Protein AF-A0A4S4MD31-F1 (afdb_monomer)

Structure (mmCIF, N/CA/C/O backbone):
data_AF-A0A4S4MD31-F1
#
_entry.id   AF-A0A4S4MD31-F1
#
loop_
_atom_site.group_PDB
_atom_site.id
_atom_site.type_symbol
_atom_site.label_atom_id
_atom_site.label_alt_id
_atom_site.label_comp_id
_atom_site.label_asym_id
_atom_site.label_entity_id
_atom_site.label_seq_id
_atom_site.pdbx_PDB_ins_code
_atom_site.Cartn_x
_atom_site.Cartn_y
_atom_site.Cartn_z
_atom_site.occupancy
_atom_site.B_iso_or_equiv
_atom_site.auth_seq_id
_atom_site.auth_comp_id
_atom_site.auth_asym_id
_atom_site.auth_atom_id
_atom_site.pdbx_PDB_model_num
ATOM 1 N N . MET A 1 1 ? 1.421 18.260 5.431 1.00 41.09 1 MET A N 1
ATOM 2 C CA . MET A 1 1 ? 2.787 17.702 5.503 1.00 41.09 1 MET A CA 1
ATOM 3 C C . MET A 1 1 ? 2.916 16.738 4.343 1.00 41.09 1 MET A C 1
ATOM 5 O O . MET A 1 1 ? 2.163 15.774 4.316 1.00 41.09 1 MET A O 1
ATOM 9 N N . SER A 1 2 ? 3.747 17.038 3.349 1.00 47.47 2 SER A N 1
ATOM 10 C CA . SER A 1 2 ? 4.012 16.090 2.265 1.00 47.47 2 SER A CA 1
ATOM 11 C C . SER A 1 2 ? 4.672 14.859 2.874 1.00 47.47 2 SER A C 1
ATOM 13 O O . SER A 1 2 ? 5.611 14.986 3.657 1.00 47.47 2 SER A O 1
ATOM 15 N N . ASP A 1 3 ? 4.138 13.680 2.586 1.00 59.50 3 ASP A N 1
ATOM 16 C CA . ASP A 1 3 ? 4.640 12.422 3.124 1.00 59.50 3 ASP A CA 1
ATOM 17 C C . ASP A 1 3 ? 5.928 12.032 2.380 1.00 59.50 3 ASP A C 1
ATOM 19 O O . ASP A 1 3 ? 5.933 11.161 1.513 1.00 59.50 3 ASP A O 1
ATOM 23 N N . SER A 1 4 ? 7.028 12.734 2.678 1.00 69.12 4 SER A N 1
ATOM 24 C CA . SER A 1 4 ? 8.324 12.616 1.985 1.00 69.12 4 SER A CA 1
ATOM 25 C C . SER A 1 4 ? 8.924 11.210 2.039 1.00 69.12 4 SER A C 1
ATOM 27 O O . SER A 1 4 ? 9.866 10.909 1.316 1.00 69.12 4 SER A O 1
ATOM 29 N N . THR A 1 5 ? 8.386 10.341 2.896 1.00 77.31 5 THR A N 1
ATOM 30 C CA . THR A 1 5 ? 8.823 8.951 3.024 1.00 77.31 5 THR A CA 1
ATOM 31 C C . THR A 1 5 ? 8.487 8.114 1.793 1.00 77.31 5 THR A C 1
ATOM 33 O O . THR A 1 5 ? 9.295 7.272 1.415 1.00 77.31 5 THR A O 1
ATOM 36 N N . LEU A 1 6 ? 7.357 8.375 1.124 1.00 83.75 6 LEU A N 1
ATOM 37 C CA . LEU A 1 6 ? 7.008 7.684 -0.119 1.00 83.75 6 LEU A CA 1
ATOM 38 C C . LEU A 1 6 ? 7.891 8.143 -1.286 1.00 83.75 6 LEU A C 1
ATOM 40 O O . LEU A 1 6 ? 8.257 7.331 -2.124 1.00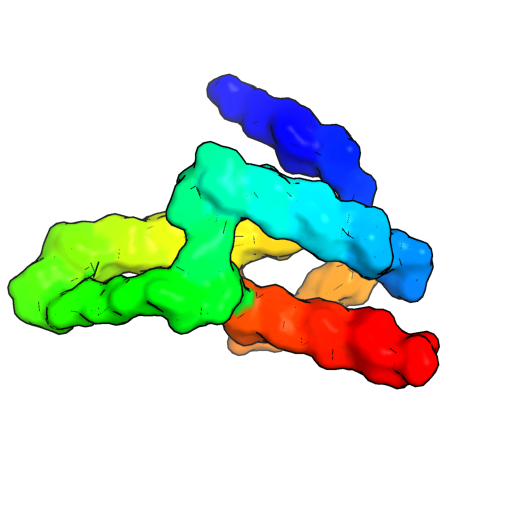 83.75 6 LEU A O 1
ATOM 44 N N . SER A 1 7 ? 8.288 9.419 -1.303 1.00 82.00 7 SER A N 1
ATOM 45 C CA . SER A 1 7 ? 9.173 9.985 -2.331 1.00 82.00 7 SER A CA 1
ATOM 46 C C . SER A 1 7 ? 10.573 9.364 -2.348 1.00 82.00 7 SER A C 1
ATOM 48 O O . SER A 1 7 ? 11.272 9.481 -3.349 1.00 82.00 7 SER A O 1
ATOM 50 N N . ASN A 1 8 ? 10.982 8.718 -1.252 1.00 88.06 8 ASN A N 1
ATOM 51 C CA . ASN A 1 8 ? 12.261 8.015 -1.153 1.00 88.06 8 ASN A CA 1
ATOM 52 C C . ASN A 1 8 ? 12.190 6.567 -1.663 1.00 88.06 8 ASN A C 1
ATOM 54 O O . ASN A 1 8 ? 13.233 5.948 -1.851 1.00 88.06 8 ASN A O 1
ATOM 58 N N . ILE A 1 9 ? 10.986 6.021 -1.865 1.00 92.44 9 ILE A N 1
ATOM 59 C CA . ILE A 1 9 ? 10.798 4.668 -2.390 1.00 92.44 9 ILE A CA 1
ATOM 60 C C . ILE A 1 9 ? 10.815 4.749 -3.908 1.00 92.44 9 ILE A C 1
ATOM 62 O O . ILE A 1 9 ? 10.023 5.470 -4.519 1.00 92.44 9 ILE A O 1
ATOM 66 N N . THR A 1 10 ? 11.704 3.978 -4.531 1.00 94.62 10 THR A N 1
ATOM 67 C CA . THR A 1 10 ? 11.734 3.899 -5.993 1.00 94.62 10 THR A CA 1
ATOM 68 C C . THR A 1 10 ? 10.472 3.179 -6.474 1.00 94.62 10 THR A C 1
ATOM 70 O O . THR A 1 10 ? 10.224 2.063 -6.013 1.00 94.62 10 THR A O 1
ATOM 73 N N . PRO A 1 11 ? 9.679 3.752 -7.401 1.00 95.62 11 PRO A N 1
ATOM 74 C CA . PRO A 1 11 ? 8.461 3.105 -7.873 1.00 95.62 11 PRO A CA 1
ATOM 75 C C . PRO A 1 11 ? 8.711 1.690 -8.407 1.00 95.62 11 PRO A C 1
ATOM 77 O O . PRO A 1 11 ? 9.727 1.437 -9.061 1.00 95.62 11 PRO A O 1
ATOM 80 N N . LEU A 1 12 ? 7.779 0.766 -8.154 1.00 95.56 12 LEU A N 1
ATOM 81 C CA . LEU A 1 12 ? 7.903 -0.615 -8.619 1.00 95.56 12 LEU A CA 1
ATOM 82 C C . LEU A 1 12 ? 7.964 -0.672 -10.148 1.00 95.56 12 LEU A C 1
ATOM 84 O O . LEU A 1 12 ? 7.152 -0.057 -10.845 1.00 95.56 12 LEU A O 1
ATOM 88 N N . SER A 1 13 ? 8.901 -1.465 -10.646 1.00 93.31 13 SER A N 1
ATOM 89 C CA . SER A 1 13 ? 9.154 -1.817 -12.041 1.00 93.31 13 SER A CA 1
ATOM 90 C C . SER A 1 13 ? 9.441 -3.320 -12.131 1.00 93.31 13 SER A C 1
ATOM 92 O O . SER A 1 13 ? 9.525 -4.001 -11.111 1.00 93.31 13 SER A O 1
ATOM 94 N N . ASP A 1 14 ? 9.666 -3.838 -13.337 1.00 89.81 14 ASP A N 1
ATOM 95 C CA . ASP A 1 14 ? 9.970 -5.259 -13.552 1.00 89.81 14 ASP A CA 1
ATOM 96 C C . ASP A 1 14 ? 11.331 -5.725 -13.004 1.00 89.81 14 ASP A C 1
ATOM 98 O O . ASP A 1 14 ? 11.631 -6.915 -13.054 1.00 89.81 14 ASP A O 1
ATOM 102 N N . HIS A 1 15 ? 12.170 -4.813 -12.497 1.00 90.75 15 HIS A N 1
ATOM 103 C CA . HIS A 1 15 ? 13.563 -5.116 -12.144 1.00 90.75 15 HIS A CA 1
ATOM 104 C C . HIS A 1 15 ? 13.936 -4.821 -10.690 1.00 90.75 15 HIS A C 1
ATOM 106 O O . HIS A 1 15 ? 15.049 -5.132 -10.277 1.00 90.75 15 HIS A O 1
ATOM 112 N N . ASN A 1 16 ? 13.047 -4.207 -9.906 1.00 94.44 16 ASN A N 1
ATOM 113 C CA . ASN A 1 16 ? 13.381 -3.722 -8.562 1.00 94.44 16 ASN A CA 1
ATOM 114 C C . ASN A 1 16 ? 12.479 -4.282 -7.458 1.00 94.44 16 ASN A C 1
ATOM 116 O O . ASN A 1 16 ? 12.487 -3.745 -6.352 1.00 94.44 16 ASN A O 1
ATOM 120 N N . PHE A 1 17 ? 11.731 -5.361 -7.711 1.00 93.69 17 PHE A N 1
ATOM 121 C CA . PHE A 1 17 ? 10.823 -5.938 -6.716 1.00 93.69 17 PHE A CA 1
ATOM 122 C C . PHE A 1 17 ? 11.530 -6.332 -5.406 1.00 93.69 17 PHE A C 1
ATOM 124 O O . PHE A 1 17 ? 11.000 -6.083 -4.324 1.00 93.69 17 PHE A O 1
ATOM 131 N N . SER A 1 18 ? 12.749 -6.877 -5.482 1.00 92.75 18 SER A N 1
ATOM 132 C CA . SER A 1 18 ? 13.552 -7.268 -4.311 1.00 92.75 18 SER A CA 1
ATOM 133 C C . SER A 1 18 ? 13.930 -6.094 -3.401 1.00 92.75 18 SER A C 1
ATOM 135 O O . SER A 1 18 ? 14.055 -6.289 -2.193 1.00 92.75 18 SER A O 1
ATOM 137 N N . THR A 1 19 ? 14.061 -4.886 -3.955 1.00 94.19 19 THR A N 1
ATOM 138 C CA . THR A 1 19 ? 14.335 -3.645 -3.211 1.00 94.19 19 THR A CA 1
ATOM 139 C C . THR A 1 19 ? 13.041 -2.947 -2.793 1.00 94.19 19 THR A C 1
ATOM 141 O O . THR A 1 19 ? 12.888 -2.553 -1.640 1.00 94.19 19 THR A O 1
ATOM 144 N N . TRP A 1 20 ? 12.064 -2.860 -3.700 1.00 95.50 20 TRP A N 1
ATOM 145 C CA . TRP A 1 20 ? 10.778 -2.208 -3.452 1.00 95.50 20 TRP A CA 1
ATOM 146 C C . TRP A 1 20 ? 10.000 -2.886 -2.318 1.00 95.50 20 TRP A C 1
ATOM 148 O O . TRP A 1 20 ? 9.496 -2.211 -1.421 1.00 95.50 20 TRP A O 1
ATOM 158 N N . LYS A 1 21 ? 9.940 -4.227 -2.312 1.00 95.19 21 LYS A N 1
ATOM 159 C CA . LYS A 1 21 ? 9.185 -5.022 -1.329 1.00 95.19 21 LYS A CA 1
ATOM 160 C C . LYS A 1 21 ? 9.559 -4.693 0.127 1.00 95.19 21 LYS A C 1
ATOM 162 O O . LYS A 1 21 ? 8.653 -4.378 0.908 1.00 95.19 21 LYS A O 1
ATOM 167 N N . PRO A 1 22 ? 10.837 -4.760 0.551 1.00 95.25 22 PRO A N 1
ATOM 168 C CA . PRO A 1 22 ? 11.205 -4.403 1.917 1.00 95.25 22 PRO A CA 1
ATOM 169 C C . PRO A 1 22 ? 10.946 -2.921 2.230 1.00 95.25 22 PRO A C 1
ATOM 171 O O . PRO A 1 22 ? 10.419 -2.645 3.309 1.00 95.25 22 PRO A O 1
ATOM 174 N N . GLU A 1 23 ? 11.207 -1.993 1.305 1.00 95.50 23 GLU A N 1
ATOM 175 C CA . GLU A 1 23 ? 11.000 -0.548 1.510 1.00 95.50 23 GLU A CA 1
ATOM 176 C C . GLU A 1 23 ? 9.527 -0.187 1.742 1.00 95.50 23 GLU A C 1
ATOM 178 O O . GLU A 1 23 ? 9.179 0.413 2.766 1.00 95.50 23 GLU A O 1
A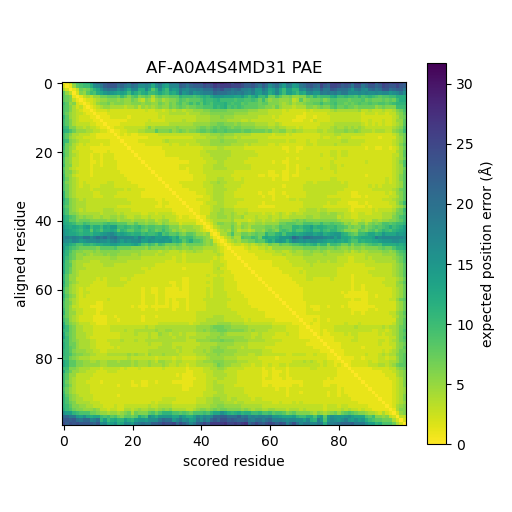TOM 183 N N . ILE A 1 24 ? 8.633 -0.612 0.843 1.00 96.19 24 ILE A N 1
ATOM 184 C CA . ILE A 1 24 ? 7.203 -0.315 0.968 1.00 96.19 24 ILE A CA 1
ATOM 185 C C . ILE A 1 24 ? 6.597 -1.024 2.184 1.00 96.19 24 ILE A C 1
ATOM 187 O O . ILE A 1 24 ? 5.768 -0.450 2.893 1.00 96.19 24 ILE A O 1
ATOM 191 N N . SER A 1 25 ? 7.059 -2.241 2.503 1.00 95.25 25 SER A N 1
ATOM 192 C CA . SER A 1 25 ? 6.606 -2.952 3.701 1.00 95.25 25 SER A CA 1
ATOM 193 C C . SER A 1 25 ? 7.041 -2.238 4.985 1.00 95.25 25 SER A C 1
ATOM 195 O O . SER A 1 25 ? 6.266 -2.171 5.940 1.00 95.25 25 SER A O 1
ATOM 197 N N . ALA A 1 26 ? 8.248 -1.661 5.022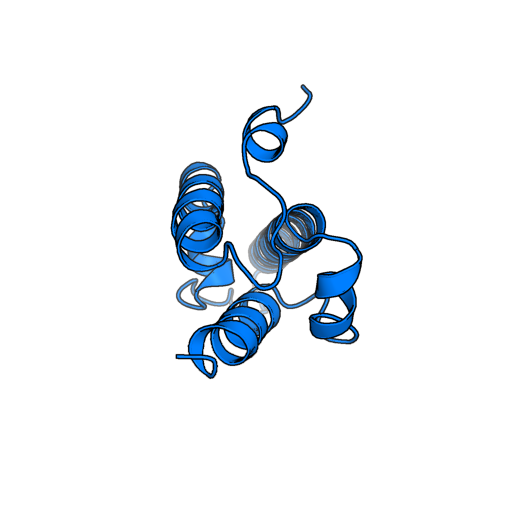 1.00 95.81 26 ALA A N 1
ATOM 198 C CA . ALA A 1 26 ? 8.725 -0.865 6.149 1.00 95.81 26 ALA A CA 1
ATOM 199 C C . ALA A 1 26 ? 7.894 0.414 6.316 1.00 95.81 26 ALA A C 1
ATOM 201 O O . ALA A 1 26 ? 7.459 0.715 7.429 1.00 95.81 26 ALA A O 1
ATOM 202 N N . LEU A 1 27 ? 7.581 1.105 5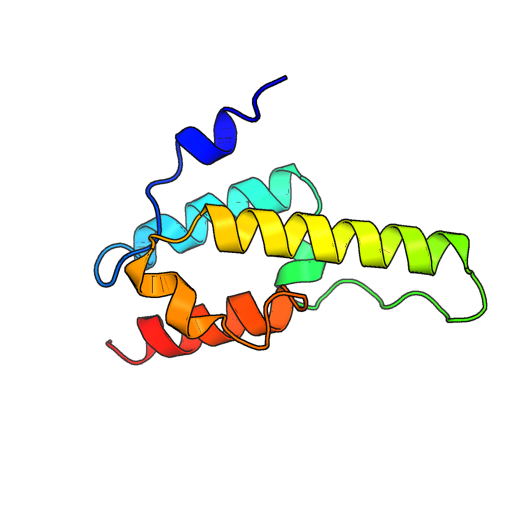.215 1.00 95.12 27 LEU A N 1
ATOM 203 C CA . LEU A 1 27 ? 6.706 2.278 5.227 1.00 95.12 27 LEU A CA 1
ATOM 204 C C . LEU A 1 27 ? 5.309 1.948 5.772 1.00 95.12 27 LEU A C 1
ATOM 206 O O . LEU A 1 27 ? 4.803 2.618 6.675 1.00 95.12 27 LEU A O 1
ATOM 210 N N . LEU A 1 28 ? 4.691 0.882 5.262 1.00 96.06 28 LEU A N 1
ATOM 211 C CA . LEU A 1 28 ? 3.370 0.433 5.701 1.00 96.06 28 LEU A CA 1
ATOM 212 C C . LEU A 1 28 ? 3.373 -0.009 7.170 1.00 96.06 28 LEU A C 1
ATOM 214 O O . LEU A 1 28 ? 2.386 0.208 7.875 1.00 96.06 28 LEU A O 1
ATOM 218 N N . ARG A 1 29 ? 4.471 -0.597 7.664 1.00 95.94 29 ARG A N 1
ATOM 219 C CA . ARG A 1 29 ? 4.641 -0.916 9.092 1.00 95.94 29 ARG A CA 1
ATOM 220 C C . ARG A 1 29 ? 4.746 0.348 9.936 1.00 95.94 29 ARG A C 1
ATOM 222 O O . ARG A 1 29 ? 4.037 0.442 10.934 1.00 95.94 29 ARG A O 1
ATOM 229 N N . ALA A 1 30 ? 5.547 1.325 9.511 1.00 94.50 30 ALA A N 1
ATOM 230 C CA . ALA A 1 30 ? 5.687 2.609 10.199 1.00 94.50 30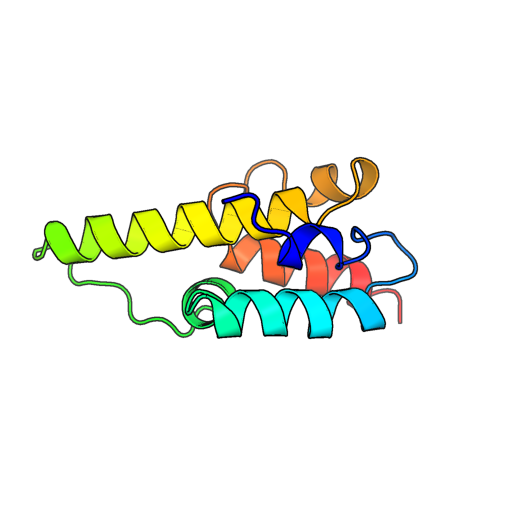 ALA A CA 1
ATOM 231 C C . ALA A 1 30 ? 4.350 3.367 10.298 1.00 94.50 30 ALA A C 1
ATOM 233 O O . ALA A 1 30 ? 4.098 4.052 11.285 1.00 94.50 30 ALA A O 1
ATOM 234 N N . LYS A 1 31 ? 3.459 3.191 9.314 1.00 93.25 31 LYS A N 1
ATOM 235 C CA . LYS A 1 31 ? 2.103 3.767 9.303 1.00 93.25 31 LYS A CA 1
ATOM 236 C C . LYS A 1 31 ? 1.037 2.899 9.982 1.00 93.25 31 LYS A C 1
ATOM 238 O O . LYS A 1 31 ? -0.127 3.286 10.017 1.00 93.25 31 LYS A O 1
ATOM 243 N N . GLY A 1 32 ? 1.395 1.720 10.497 1.00 94.50 32 GLY A N 1
ATOM 244 C CA . GLY A 1 32 ? 0.446 0.788 11.118 1.00 94.50 32 GLY A CA 1
ATOM 245 C C . GLY A 1 32 ? -0.543 0.134 10.142 1.00 94.50 32 GLY A C 1
ATOM 246 O O . GLY A 1 32 ? -1.550 -0.426 10.572 1.00 94.50 32 GLY A O 1
ATOM 247 N N . LEU A 1 33 ? -0.264 0.186 8.839 1.00 96.38 33 LEU A N 1
ATOM 248 C CA . LEU A 1 33 ? -1.117 -0.323 7.759 1.00 96.38 33 LEU A CA 1
ATOM 249 C C . LEU A 1 33 ? -0.726 -1.734 7.310 1.00 96.38 33 LEU A C 1
ATOM 251 O O . LEU A 1 33 ? -1.527 -2.433 6.700 1.00 96.38 33 LEU A O 1
ATOM 255 N N . TRP A 1 34 ? 0.483 -2.192 7.646 1.00 96.31 34 TRP A N 1
ATOM 256 C CA . TRP A 1 34 ? 1.008 -3.480 7.179 1.00 96.31 34 TRP A CA 1
ATOM 257 C C . TRP A 1 34 ? 0.093 -4.677 7.463 1.00 96.31 34 TRP A C 1
ATOM 259 O O . TRP A 1 34 ? -0.033 -5.552 6.617 1.00 96.31 34 TRP A O 1
ATOM 269 N N . ARG A 1 35 ? -0.577 -4.705 8.624 1.00 94.50 35 ARG A N 1
ATOM 270 C CA . ARG A 1 35 ? -1.492 -5.804 8.981 1.00 94.50 35 ARG A CA 1
ATOM 271 C C . ARG A 1 35 ? -2.701 -5.903 8.045 1.00 94.50 35 ARG A C 1
ATOM 273 O O . ARG A 1 35 ? -3.271 -6.972 7.879 1.00 94.50 35 ARG A O 1
ATOM 280 N N . ILE A 1 36 ? -3.112 -4.779 7.465 1.00 95.31 36 ILE A N 1
ATOM 281 C CA . ILE A 1 36 ? -4.190 -4.738 6.475 1.00 95.31 36 ILE A CA 1
ATOM 282 C C . ILE A 1 36 ? -3.681 -5.335 5.160 1.00 95.31 36 ILE A C 1
ATOM 284 O O . ILE A 1 36 ? -4.328 -6.197 4.579 1.00 95.31 36 ILE A O 1
ATOM 288 N N . VAL A 1 37 ? -2.482 -4.923 4.742 1.00 95.88 37 VAL A N 1
ATOM 289 C CA . VAL A 1 37 ? -1.846 -5.336 3.482 1.00 95.88 37 VAL A CA 1
ATOM 290 C C . VAL A 1 37 ? -1.484 -6.820 3.471 1.00 95.88 37 VAL A C 1
ATOM 292 O O . VAL A 1 37 ? -1.717 -7.502 2.485 1.00 95.88 37 VAL A O 1
ATOM 295 N N . ASN A 1 38 ? -0.945 -7.358 4.563 1.00 93.56 38 ASN A N 1
ATOM 296 C CA . ASN A 1 38 ? -0.606 -8.781 4.636 1.00 93.56 38 ASN A CA 1
ATOM 297 C C . ASN A 1 38 ? -1.795 -9.672 5.060 1.00 93.56 38 ASN A C 1
ATOM 299 O O . ASN A 1 38 ? -1.599 -10.860 5.309 1.00 93.56 38 ASN A O 1
ATOM 303 N N . GLY A 1 39 ? -2.996 -9.101 5.210 1.00 90.88 39 GLY A N 1
ATOM 304 C CA . GLY A 1 39 ? -4.217 -9.824 5.567 1.00 90.88 39 GLY A CA 1
ATOM 305 C C . GLY A 1 39 ? -4.283 -10.363 7.001 1.00 90.88 39 GLY A C 1
ATOM 306 O O . GLY A 1 39 ? -5.161 -11.170 7.292 1.00 90.88 39 GLY A O 1
ATOM 307 N N . THR A 1 40 ? -3.391 -9.955 7.915 1.00 91.56 40 THR A N 1
ATOM 308 C CA . THR A 1 40 ? -3.412 -10.436 9.313 1.00 91.56 40 THR A CA 1
ATOM 309 C C . THR A 1 40 ? -4.192 -9.540 10.275 1.00 91.56 40 THR A C 1
ATOM 311 O O . THR A 1 40 ? -4.302 -9.851 11.463 1.00 91.56 40 THR A O 1
ATOM 314 N N . ALA A 1 41 ? -4.726 -8.413 9.804 1.00 89.94 41 ALA A N 1
ATOM 315 C CA . ALA A 1 41 ? -5.598 -7.563 10.598 1.00 89.94 41 ALA A CA 1
ATOM 316 C C . ALA A 1 41 ? -6.950 -8.260 10.838 1.00 89.94 41 ALA A C 1
ATOM 318 O O . ALA A 1 41 ? -7.579 -8.719 9.884 1.00 89.94 41 ALA A O 1
ATOM 319 N N . PRO A 1 42 ? -7.435 -8.319 12.090 1.00 84.94 42 PRO A N 1
ATOM 320 C CA . PRO A 1 42 ? -8.745 -8.883 12.368 1.00 84.94 42 PRO A CA 1
ATOM 321 C C . PRO A 1 42 ? -9.827 -8.004 11.740 1.00 84.94 42 PRO A C 1
ATOM 323 O O . PRO A 1 42 ? -9.858 -6.793 11.976 1.00 84.94 42 PRO A O 1
ATOM 326 N N . SER A 1 43 ? -10.725 -8.621 10.971 1.00 79.94 43 SER A N 1
ATOM 327 C CA . SER A 1 43 ? -11.899 -7.922 10.456 1.00 79.94 43 SER A CA 1
ATOM 328 C C . SER A 1 43 ? -12.764 -7.451 11.631 1.00 79.94 43 SER A C 1
ATOM 330 O O . SER A 1 43 ? -13.049 -8.247 12.536 1.00 79.94 43 SER A O 1
ATOM 332 N N . PRO A 1 44 ? -13.197 -6.181 11.651 1.00 84.69 44 PRO A N 1
ATOM 333 C CA . PRO A 1 44 ? -14.126 -5.706 12.663 1.00 84.69 44 PRO A CA 1
ATOM 334 C C . PRO A 1 44 ? -15.457 -6.456 12.557 1.00 84.69 44 PRO A C 1
ATOM 336 O O . PRO A 1 44 ? -15.863 -6.907 11.484 1.00 84.69 44 PRO A O 1
ATOM 339 N N . LYS A 1 45 ? -16.147 -6.597 13.693 1.00 82.00 45 LYS A N 1
ATOM 340 C CA . LYS A 1 45 ? -17.519 -7.115 13.711 1.00 82.00 45 LYS A CA 1
ATOM 341 C C . LYS A 1 45 ? -18.440 -6.074 13.075 1.00 82.00 45 LYS A C 1
ATOM 343 O O . LYS A 1 45 ? -18.353 -4.901 13.419 1.00 82.00 45 LYS A O 1
ATOM 348 N N . THR A 1 46 ? -19.366 -6.513 12.229 1.00 76.56 46 THR A N 1
ATOM 349 C CA . THR A 1 46 ? -20.292 -5.646 11.474 1.00 76.56 46 THR A CA 1
ATOM 350 C C . THR A 1 46 ? -21.223 -4.795 12.343 1.00 76.56 46 THR A C 1
ATOM 352 O O . THR A 1 46 ? -21.769 -3.813 11.857 1.00 76.56 46 THR A O 1
ATOM 355 N N . ALA A 1 47 ? -21.392 -5.138 13.623 1.00 82.69 47 ALA A N 1
ATOM 356 C CA . ALA A 1 47 ? -22.198 -4.368 14.572 1.00 82.69 47 ALA A CA 1
ATOM 357 C C . ALA A 1 47 ? -21.499 -3.102 15.111 1.00 82.69 47 ALA A C 1
ATOM 359 O O . ALA A 1 47 ? -22.158 -2.259 15.708 1.00 82.69 47 ALA A O 1
ATOM 360 N N . ASP A 1 48 ? -20.180 -2.971 14.933 1.00 88.62 48 ASP A N 1
ATOM 361 C CA . ASP A 1 48 ? -19.401 -1.828 15.416 1.00 88.62 48 ASP A CA 1
ATOM 362 C C . ASP A 1 48 ? -19.026 -0.927 14.233 1.00 88.62 48 ASP A C 1
ATOM 364 O O . ASP A 1 48 ? -17.976 -1.091 13.606 1.00 88.62 48 ASP A O 1
ATOM 368 N N . VAL A 1 49 ? -19.945 -0.019 13.894 1.00 90.38 49 VAL A N 1
ATOM 369 C CA . VAL A 1 49 ? -19.862 0.847 12.707 1.00 90.38 49 VAL A CA 1
ATOM 370 C C . VAL A 1 49 ? -18.581 1.684 12.712 1.00 90.38 49 VAL A C 1
ATOM 372 O O . VAL A 1 49 ? -17.919 1.782 11.681 1.00 90.38 49 VAL A O 1
ATOM 375 N N . ASP A 1 50 ? -18.173 2.204 13.872 1.00 90.94 50 ASP A N 1
ATOM 376 C CA . ASP A 1 50 ? -16.963 3.022 14.001 1.00 90.94 50 ASP A CA 1
ATOM 377 C C . ASP A 1 50 ? -15.697 2.206 13.713 1.00 90.94 50 ASP A C 1
ATOM 379 O O . ASP A 1 50 ? -14.793 2.662 13.008 1.00 90.94 50 ASP A O 1
ATOM 383 N N . LYS A 1 51 ? -15.627 0.959 14.203 1.00 89.88 51 LYS A N 1
ATOM 384 C CA . LYS A 1 51 ? -14.498 0.067 13.890 1.00 89.88 51 LYS A CA 1
ATOM 385 C C . LYS A 1 51 ? -14.489 -0.379 12.435 1.00 89.88 51 LYS A C 1
ATOM 387 O O . LYS A 1 51 ? -13.402 -0.552 11.885 1.00 89.88 51 LYS A O 1
ATOM 392 N N . VAL A 1 52 ? -15.658 -0.574 11.822 1.00 90.75 52 VAL A N 1
ATOM 393 C CA . VAL A 1 52 ? -15.772 -0.881 10.387 1.00 90.75 52 VAL A CA 1
ATOM 394 C C . VAL A 1 52 ? -15.254 0.290 9.557 1.00 90.75 52 VAL A C 1
ATOM 396 O O . VAL A 1 52 ? -14.360 0.087 8.738 1.00 90.75 52 VAL A O 1
ATOM 399 N N . ALA A 1 53 ? -15.721 1.508 9.832 1.00 92.38 53 ALA A N 1
ATOM 400 C CA . ALA A 1 53 ? -15.276 2.710 9.133 1.00 92.38 53 ALA A CA 1
ATOM 401 C C . ALA A 1 53 ? -13.761 2.934 9.292 1.00 92.38 53 ALA A C 1
ATOM 403 O O . ALA A 1 53 ? -13.056 3.142 8.308 1.00 92.38 53 ALA A O 1
ATOM 404 N N . ALA A 1 54 ? -13.225 2.791 10.509 1.00 91.94 54 ALA A N 1
ATOM 405 C CA . ALA A 1 54 ? -11.788 2.930 10.759 1.00 91.94 54 ALA A CA 1
ATOM 406 C C . ALA A 1 54 ? -10.941 1.834 10.085 1.00 91.94 54 ALA A C 1
ATOM 408 O O . ALA A 1 54 ? -9.762 2.046 9.791 1.00 91.94 54 ALA A O 1
ATOM 409 N N . PHE A 1 55 ? -11.497 0.637 9.877 1.00 92.56 55 PHE A N 1
ATOM 410 C CA . PHE A 1 55 ? -10.831 -0.427 9.130 1.00 92.56 55 PHE A CA 1
ATOM 411 C C . PHE A 1 55 ? -10.819 -0.129 7.630 1.00 92.56 55 PHE A C 1
ATOM 413 O O . PHE A 1 55 ? -9.762 -0.244 7.012 1.00 92.56 55 PHE A O 1
ATOM 420 N N . GLN A 1 56 ? -11.949 0.311 7.074 1.00 92.81 56 GLN A N 1
ATOM 421 C CA . GLN A 1 56 ? -12.068 0.722 5.672 1.00 92.81 56 GLN A CA 1
ATOM 422 C C . GLN A 1 56 ? -11.134 1.894 5.354 1.00 92.81 56 GLN A C 1
ATOM 424 O O . GLN A 1 56 ? -10.344 1.806 4.425 1.00 92.81 56 GLN A O 1
ATOM 429 N N . GLU A 1 57 ? -11.075 2.913 6.216 1.00 94.38 57 GLU A N 1
ATOM 430 C CA . GLU A 1 57 ? -10.143 4.035 6.045 1.00 94.38 57 GLU A CA 1
ATOM 431 C C . GLU A 1 57 ? -8.673 3.567 5.996 1.00 94.38 57 GLU A C 1
ATOM 433 O O . GLU A 1 57 ? -7.842 4.119 5.270 1.00 94.38 57 GLU A O 1
ATOM 438 N N . LYS A 1 58 ? -8.319 2.528 6.765 1.00 94.62 58 LYS A N 1
ATOM 439 C CA . LYS A 1 58 ? -6.981 1.924 6.696 1.00 94.62 58 LYS A CA 1
ATOM 440 C C . LYS A 1 58 ? -6.778 1.109 5.421 1.00 94.62 58 LYS A C 1
ATOM 442 O O . LYS A 1 58 ? -5.649 1.088 4.934 1.00 94.62 58 LYS A O 1
ATOM 447 N N . GLN A 1 59 ? -7.814 0.448 4.901 1.00 95.25 59 GLN A N 1
ATOM 448 C CA . GLN A 1 59 ? -7.752 -0.218 3.599 1.00 95.25 59 GLN A CA 1
ATOM 449 C C . GLN A 1 59 ? -7.489 0.796 2.488 1.00 95.25 59 GLN A C 1
ATOM 451 O O . GLN A 1 59 ? -6.492 0.643 1.785 1.00 95.25 59 GLN A O 1
ATOM 456 N N . ASP A 1 60 ? -8.265 1.877 2.431 1.00 95.62 60 ASP A N 1
ATOM 457 C CA . ASP A 1 60 ? -8.126 2.933 1.423 1.00 95.62 60 ASP A CA 1
ATOM 458 C C . ASP A 1 60 ? -6.727 3.559 1.460 1.00 95.62 60 ASP A C 1
ATOM 460 O O . ASP A 1 60 ? -6.047 3.686 0.439 1.00 95.62 60 ASP A O 1
ATOM 464 N N . LYS A 1 61 ? -6.234 3.892 2.663 1.00 95.50 61 LYS A N 1
ATOM 465 C CA . LYS A 1 61 ? -4.876 4.434 2.842 1.00 95.50 61 LYS A CA 1
ATOM 466 C C . LYS A 1 61 ? -3.802 3.454 2.384 1.00 95.50 61 LYS A C 1
ATOM 468 O O . LYS A 1 61 ? -2.832 3.862 1.745 1.00 95.50 61 LYS A O 1
ATOM 473 N N . ALA A 1 62 ? -3.938 2.179 2.739 1.00 96.25 62 ALA A N 1
ATOM 474 C CA . ALA A 1 62 ? -2.975 1.156 2.360 1.00 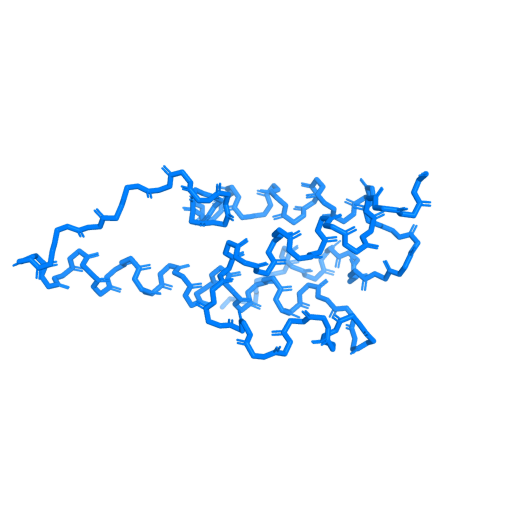96.25 62 ALA A CA 1
ATOM 475 C C . ALA A 1 62 ? -2.959 0.936 0.843 1.00 96.25 62 ALA A C 1
ATOM 477 O O . ALA A 1 62 ? -1.883 0.882 0.246 1.00 96.25 62 ALA A O 1
ATOM 478 N N . ALA A 1 63 ? -4.135 0.860 0.223 1.00 96.00 63 ALA A N 1
ATOM 479 C CA . ALA A 1 63 ? -4.275 0.648 -1.207 1.00 96.00 63 ALA A CA 1
ATOM 480 C C . ALA A 1 63 ? -3.755 1.846 -2.010 1.00 96.00 63 ALA A C 1
ATOM 482 O O . ALA A 1 63 ? -2.967 1.670 -2.940 1.00 96.00 63 ALA A O 1
ATOM 483 N N . GLY A 1 64 ? -4.075 3.069 -1.577 1.00 95.38 64 GLY A N 1
ATOM 484 C CA . GLY A 1 64 ? -3.545 4.294 -2.171 1.00 95.38 64 GLY A CA 1
ATOM 485 C C . GLY A 1 64 ? -2.018 4.374 -2.101 1.00 95.38 64 GLY A C 1
ATOM 486 O O . GLY A 1 64 ? -1.373 4.682 -3.100 1.00 95.38 64 GLY A O 1
ATOM 487 N N . LEU A 1 65 ? -1.412 4.040 -0.955 1.00 95.25 65 LEU A N 1
ATOM 488 C CA . LEU A 1 65 ? 0.051 4.012 -0.823 1.00 95.25 65 LEU A CA 1
ATOM 489 C C . LEU A 1 65 ? 0.697 2.963 -1.729 1.00 95.25 65 LEU A C 1
ATOM 491 O O . LEU A 1 65 ? 1.715 3.255 -2.358 1.00 95.25 65 LEU A O 1
ATOM 495 N N . LEU A 1 66 ? 0.103 1.770 -1.822 1.00 96.25 66 LEU A N 1
ATOM 496 C CA . LEU A 1 66 ? 0.571 0.741 -2.746 1.00 96.25 66 LEU A CA 1
ATOM 497 C C . LEU A 1 66 ? 0.501 1.255 -4.184 1.00 96.25 66 LEU A C 1
ATOM 499 O O . LEU A 1 66 ? 1.534 1.280 -4.843 1.00 96.25 66 LEU A O 1
ATOM 503 N N . ALA A 1 67 ? -0.649 1.759 -4.633 1.00 95.12 67 ALA A N 1
ATOM 504 C CA . ALA A 1 67 ? -0.840 2.274 -5.989 1.00 95.12 67 ALA A CA 1
ATOM 505 C C . ALA A 1 67 ? 0.110 3.435 -6.342 1.00 95.12 67 ALA A C 1
ATOM 507 O O . ALA A 1 67 ? 0.641 3.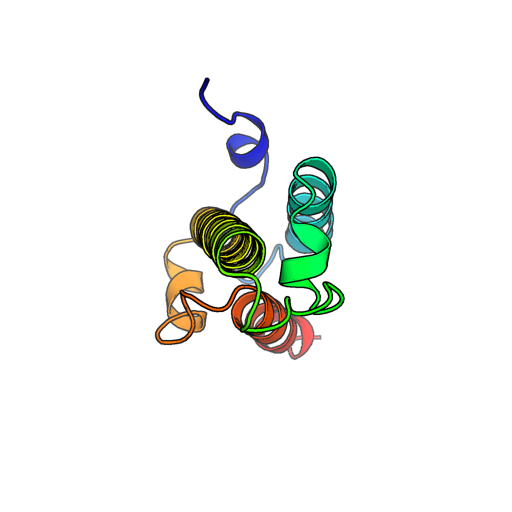492 -7.455 1.00 95.12 67 ALA A O 1
ATOM 508 N N . LEU A 1 68 ? 0.363 4.346 -5.396 1.00 94.75 68 LEU A N 1
ATOM 509 C CA . LEU A 1 68 ? 1.303 5.458 -5.571 1.00 94.75 68 LEU A CA 1
ATOM 510 C C . LEU A 1 68 ? 2.761 4.996 -5.636 1.00 94.75 68 LEU A C 1
ATOM 512 O O . LEU A 1 68 ? 3.569 5.634 -6.305 1.00 94.75 68 LEU A O 1
ATOM 516 N N . SER A 1 69 ? 3.093 3.884 -4.981 1.00 95.19 69 SER A N 1
ATOM 517 C CA . SER A 1 69 ? 4.428 3.284 -5.044 1.00 95.19 69 SER A CA 1
ATOM 518 C C . SER A 1 69 ? 4.684 2.478 -6.326 1.00 95.19 69 SER A C 1
ATOM 520 O O . SER A 1 69 ? 5.771 1.926 -6.482 1.00 95.19 69 SER A O 1
ATOM 522 N N . LEU A 1 70 ? 3.715 2.389 -7.245 1.00 95.56 70 LEU A N 1
ATOM 523 C CA . LEU A 1 70 ? 3.867 1.713 -8.535 1.00 95.56 70 LEU A CA 1
ATOM 524 C C . LEU A 1 70 ? 4.250 2.695 -9.640 1.00 95.56 70 LEU A C 1
ATOM 526 O O . LEU A 1 70 ? 3.685 3.790 -9.745 1.00 95.56 70 LEU A O 1
ATOM 530 N N . SER A 1 71 ? 5.133 2.259 -10.542 1.00 94.44 71 SER A N 1
ATOM 531 C CA . SER A 1 71 ? 5.263 2.920 -11.841 1.00 94.44 71 SER A CA 1
ATOM 532 C C . SER A 1 71 ? 3.970 2.782 -12.649 1.00 94.44 71 SER A C 1
ATOM 534 O O . SER A 1 71 ? 3.187 1.849 -12.456 1.00 94.44 71 SER A O 1
ATOM 536 N N . SER A 1 72 ? 3.755 3.687 -13.605 1.00 91.94 72 SER A N 1
ATOM 537 C CA . SER A 1 72 ? 2.563 3.664 -14.462 1.00 91.94 72 SER A CA 1
ATOM 538 C C . SER A 1 72 ? 2.378 2.332 -15.198 1.00 91.94 72 SER A C 1
ATOM 540 O O . SER A 1 72 ? 1.245 1.892 -15.359 1.00 91.94 72 SER A O 1
ATOM 542 N N . ALA A 1 73 ? 3.472 1.667 -15.588 1.00 92.38 73 ALA A N 1
ATOM 543 C CA . ALA A 1 73 ? 3.432 0.374 -16.275 1.00 92.38 73 ALA A CA 1
ATOM 544 C C . ALA A 1 73 ? 2.907 -0.761 -15.380 1.00 92.38 73 ALA A C 1
ATOM 546 O O . ALA A 1 73 ? 2.214 -1.651 -15.857 1.00 92.38 73 ALA A O 1
ATOM 547 N N . GLN A 1 74 ? 3.187 -0.708 -14.076 1.00 92.75 74 GLN A N 1
ATOM 548 C CA . GLN A 1 74 ? 2.788 -1.749 -13.126 1.00 92.75 74 GLN A CA 1
ATOM 549 C C . GLN A 1 74 ? 1.334 -1.604 -12.655 1.00 92.75 74 GLN A C 1
ATOM 551 O O . GLN A 1 74 ? 0.740 -2.570 -12.177 1.00 92.75 74 GLN A O 1
ATOM 556 N N . ARG A 1 75 ? 0.718 -0.424 -12.825 1.00 93.19 75 ARG A N 1
ATOM 557 C CA . ARG A 1 75 ? -0.670 -0.171 -12.396 1.00 93.19 75 ARG A CA 1
ATOM 558 C C . ARG A 1 75 ? -1.702 -1.038 -13.115 1.00 93.19 75 ARG A C 1
ATOM 560 O O . ARG A 1 75 ? -2.765 -1.283 -12.560 1.00 93.19 75 ARG A O 1
ATOM 567 N N . ILE A 1 76 ? -1.382 -1.554 -14.301 1.00 93.38 76 ILE A N 1
ATOM 568 C CA . ILE A 1 76 ? -2.270 -2.481 -15.013 1.00 93.38 76 ILE A CA 1
ATOM 569 C C . ILE A 1 76 ? -2.548 -3.759 -14.207 1.00 93.38 76 ILE A C 1
ATOM 571 O O . ILE A 1 76 ? -3.620 -4.342 -14.323 1.00 93.38 76 ILE A O 1
ATOM 575 N N . HIS A 1 77 ? -1.617 -4.180 -13.344 1.00 92.38 77 HIS A N 1
ATOM 576 C CA . HIS A 1 77 ? -1.778 -5.391 -12.540 1.00 92.38 77 HIS A CA 1
ATOM 577 C C . HIS A 1 77 ? -2.779 -5.240 -11.397 1.00 92.38 77 HIS A C 1
ATOM 579 O O . HIS A 1 77 ? -3.262 -6.253 -10.897 1.00 92.38 77 HIS A O 1
ATOM 585 N N . ILE A 1 78 ? -3.081 -4.006 -10.985 1.00 94.25 78 ILE A N 1
ATOM 586 C CA . ILE A 1 78 ? -3.996 -3.729 -9.871 1.00 94.25 78 ILE A CA 1
ATOM 587 C C . ILE A 1 78 ? -5.391 -3.306 -10.338 1.00 94.25 78 ILE A C 1
ATOM 589 O O . ILE A 1 78 ? -6.243 -3.011 -9.505 1.00 94.25 78 ILE A O 1
ATOM 593 N N . GLN A 1 79 ? -5.634 -3.289 -11.652 1.00 93.19 79 GLN A N 1
ATOM 594 C CA . GLN A 1 79 ? -6.922 -2.894 -12.202 1.00 93.19 79 GLN A CA 1
ATOM 595 C C . GLN A 1 79 ? -8.032 -3.871 -11.773 1.00 93.19 79 GLN A C 1
ATOM 597 O O . GLN A 1 79 ? -7.908 -5.083 -11.961 1.00 93.19 79 GLN A O 1
ATOM 602 N N . GLY A 1 80 ? -9.122 -3.348 -11.213 1.00 93.50 80 GLY A N 1
ATOM 603 C CA . GLY A 1 80 ? -10.248 -4.116 -10.669 1.00 93.50 80 GLY A CA 1
ATOM 604 C C . GLY A 1 80 ? -10.042 -4.674 -9.253 1.00 93.50 80 GLY A C 1
ATOM 605 O O . GLY A 1 80 ? -10.923 -5.373 -8.747 1.00 93.50 80 GLY A O 1
ATOM 606 N N . ILE A 1 81 ? -8.898 -4.408 -8.616 1.00 95.31 81 ILE A N 1
ATOM 607 C CA . ILE A 1 81 ? -8.610 -4.774 -7.217 1.00 95.31 81 ILE A CA 1
ATOM 608 C C . ILE A 1 81 ? -8.093 -3.581 -6.401 1.00 95.31 81 ILE A C 1
ATOM 610 O O . ILE A 1 81 ? -7.514 -3.775 -5.334 1.00 95.31 81 ILE A O 1
ATOM 614 N N . GLU A 1 82 ? -8.292 -2.358 -6.895 1.00 92.44 82 GLU A N 1
ATOM 615 C CA . GLU A 1 82 ? -7.722 -1.121 -6.355 1.00 92.44 82 GLU A CA 1
ATOM 616 C C . GLU A 1 82 ? -8.138 -0.848 -4.908 1.00 92.44 82 GLU A C 1
ATOM 618 O O . GLU A 1 82 ? -7.385 -0.207 -4.186 1.00 92.44 82 GLU A O 1
ATOM 623 N N . ASP A 1 83 ? -9.288 -1.363 -4.474 1.00 91.75 83 ASP A N 1
ATOM 624 C CA . ASP A 1 83 ? -9.827 -1.142 -3.126 1.00 91.75 83 ASP A CA 1
ATOM 625 C C . ASP A 1 83 ? -9.375 -2.210 -2.110 1.00 91.75 83 ASP A C 1
ATOM 627 O O . ASP A 1 83 ? -9.658 -2.115 -0.915 1.00 91.75 83 ASP A O 1
ATOM 631 N N . ASP A 1 84 ? -8.673 -3.256 -2.559 1.00 94.31 84 ASP A N 1
ATOM 632 C CA . ASP A 1 84 ? -8.248 -4.369 -1.710 1.00 94.31 84 ASP A CA 1
ATOM 633 C C . ASP A 1 84 ? -6.714 -4.437 -1.629 1.00 94.31 84 ASP A C 1
ATOM 635 O O . ASP A 1 84 ? -6.057 -5.094 -2.448 1.00 94.31 84 ASP A O 1
ATOM 639 N N . PRO A 1 85 ? -6.103 -3.796 -0.617 1.00 96.19 85 PRO A N 1
ATOM 640 C CA . PRO A 1 85 ? -4.649 -3.741 -0.493 1.00 96.19 85 PRO A CA 1
ATOM 641 C C . PRO A 1 85 ? -3.999 -5.120 -0.322 1.00 96.19 85 PRO A C 1
ATOM 643 O O . PRO A 1 85 ? -2.839 -5.293 -0.699 1.00 96.19 85 PRO A O 1
ATOM 646 N N . ALA A 1 86 ? -4.722 -6.105 0.222 1.00 96.00 86 ALA A N 1
ATOM 647 C CA . ALA A 1 86 ? -4.202 -7.458 0.377 1.00 96.00 86 ALA A CA 1
ATOM 648 C C . ALA A 1 86 ? -4.161 -8.201 -0.960 1.00 96.00 86 ALA A C 1
ATOM 650 O O . ALA A 1 86 ? -3.171 -8.873 -1.268 1.00 96.00 86 ALA A O 1
ATOM 651 N N . LYS A 1 87 ? -5.192 -8.031 -1.798 1.00 96.12 87 LYS A N 1
ATOM 652 C CA . LYS A 1 87 ? -5.167 -8.541 -3.176 1.00 96.12 87 LYS A CA 1
ATOM 653 C C . LYS A 1 87 ? -4.098 -7.855 -4.013 1.00 96.12 87 LYS A C 1
ATOM 655 O O . LYS A 1 87 ? -3.402 -8.555 -4.742 1.00 96.12 87 LYS A O 1
ATOM 660 N N . ILE A 1 88 ? -3.931 -6.535 -3.885 1.00 96.69 88 ILE A N 1
ATOM 661 C CA . ILE A 1 88 ? -2.864 -5.795 -4.576 1.00 96.69 88 ILE A CA 1
ATOM 662 C C . ILE A 1 88 ? -1.502 -6.389 -4.221 1.00 96.69 88 ILE A C 1
ATOM 664 O O . ILE A 1 88 ? -0.743 -6.759 -5.114 1.00 96.69 88 ILE A O 1
ATOM 668 N N . TRP A 1 89 ? -1.206 -6.517 -2.924 1.00 96.38 89 TRP A N 1
ATOM 669 C CA . TRP A 1 89 ? 0.069 -7.055 -2.457 1.00 96.38 89 TRP A CA 1
ATOM 670 C C . TRP A 1 89 ? 0.348 -8.443 -3.023 1.00 96.38 89 TRP A C 1
ATOM 672 O O . TRP A 1 89 ? 1.394 -8.666 -3.631 1.00 96.38 89 TRP A O 1
ATOM 682 N N . LYS A 1 90 ? -0.624 -9.349 -2.879 1.00 95.50 90 LYS A N 1
ATOM 683 C CA . LYS A 1 90 ? -0.506 -10.719 -3.369 1.00 95.50 90 LYS A CA 1
ATOM 684 C C . LYS A 1 90 ? -0.310 -10.767 -4.882 1.00 95.50 90 LYS A C 1
ATOM 686 O O . LYS A 1 90 ? 0.566 -11.475 -5.357 1.00 95.50 90 LYS A O 1
ATOM 691 N N . LYS A 1 91 ? -1.068 -9.971 -5.641 1.00 95.06 91 LYS A N 1
ATOM 692 C CA . LYS A 1 91 ? -0.949 -9.931 -7.100 1.00 95.06 91 LYS A CA 1
ATOM 693 C C . LYS A 1 91 ? 0.436 -9.467 -7.552 1.00 95.06 91 LYS A C 1
ATOM 695 O O . LYS A 1 91 ? 0.967 -10.010 -8.516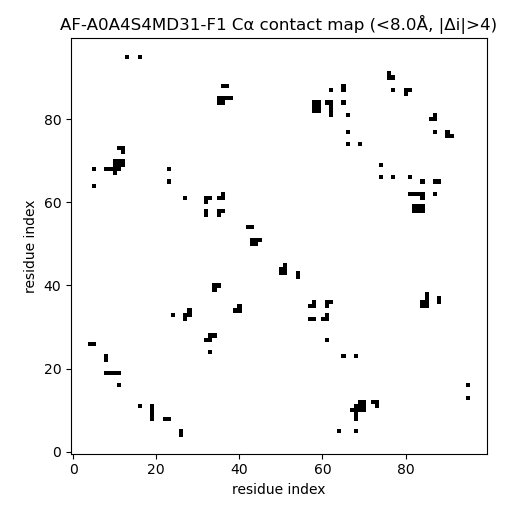 1.00 95.06 91 LYS A O 1
ATOM 700 N N . LEU A 1 92 ? 1.013 -8.477 -6.872 1.00 94.19 92 LEU A N 1
ATOM 701 C CA . LEU A 1 92 ? 2.367 -8.000 -7.159 1.00 94.19 92 LEU A CA 1
ATOM 702 C C . LEU A 1 92 ? 3.429 -9.033 -6.762 1.00 94.19 92 LEU A C 1
ATOM 704 O O . LEU A 1 92 ? 4.393 -9.207 -7.502 1.00 94.19 92 LEU A O 1
ATOM 708 N N . GLU A 1 93 ? 3.252 -9.734 -5.638 1.00 93.19 93 GLU A N 1
ATOM 709 C CA . GLU A 1 93 ? 4.101 -10.878 -5.285 1.00 93.19 93 GLU A CA 1
ATOM 710 C C . GLU A 1 93 ? 4.062 -11.951 -6.372 1.00 93.19 93 GLU A C 1
ATOM 712 O O . GLU A 1 93 ? 5.121 -12.331 -6.858 1.00 93.19 93 GLU A O 1
ATOM 717 N N . ASP A 1 94 ? 2.877 -12.369 -6.814 1.00 93.06 94 ASP A N 1
ATOM 718 C CA . ASP A 1 94 ? 2.730 -13.398 -7.846 1.00 93.06 94 ASP A CA 1
ATOM 719 C C . ASP A 1 94 ? 3.430 -12.967 -9.155 1.00 93.06 94 ASP A C 1
ATOM 721 O O . ASP A 1 94 ? 4.308 -13.666 -9.651 1.00 93.06 94 ASP A O 1
ATOM 725 N N . VAL A 1 95 ? 3.147 -11.759 -9.663 1.00 91.19 95 VAL A N 1
ATOM 726 C CA . VAL A 1 95 ? 3.702 -11.256 -10.941 1.00 91.19 95 VAL A CA 1
ATOM 727 C C . VAL A 1 95 ? 5.233 -11.150 -10.944 1.00 91.19 95 VAL A C 1
ATOM 729 O O . VAL A 1 95 ? 5.857 -11.344 -11.991 1.00 91.19 95 VAL A O 1
ATOM 732 N N . HIS A 1 96 ? 5.847 -10.801 -9.810 1.00 88.44 96 HIS A N 1
ATOM 733 C CA . HIS A 1 96 ? 7.289 -10.530 -9.735 1.00 88.44 96 HIS A CA 1
ATOM 734 C C . HIS A 1 96 ? 8.107 -11.670 -9.129 1.00 88.44 96 HIS A C 1
ATOM 736 O O . HIS A 1 96 ? 9.304 -11.745 -9.397 1.00 88.44 96 HIS A O 1
ATOM 742 N N . MET A 1 97 ? 7.498 -12.564 -8.345 1.00 82.44 97 MET A N 1
ATOM 743 C CA . MET A 1 97 ? 8.168 -13.749 -7.794 1.00 82.44 97 MET A CA 1
ATOM 744 C C . MET A 1 97 ? 8.064 -14.968 -8.726 1.00 82.44 97 MET A C 1
ATOM 746 O O . MET A 1 97 ? 8.937 -15.825 -8.660 1.00 82.44 97 MET A O 1
ATOM 750 N N . GLU A 1 98 ? 7.082 -15.030 -9.638 1.00 63.81 98 GLU A N 1
ATOM 751 C CA . GLU A 1 98 ? 7.028 -16.058 -10.701 1.00 63.81 98 GLU A CA 1
ATOM 752 C C . GLU A 1 98 ? 8.139 -15.909 -11.756 1.00 63.81 98 GLU A C 1
ATOM 754 O O . GLU A 1 98 ? 8.393 -16.838 -12.516 1.00 63.81 98 GLU A O 1
ATOM 759 N N . LYS A 1 99 ? 8.815 -14.752 -11.821 1.00 55.75 99 LYS A N 1
ATOM 760 C CA . LYS A 1 99 ? 9.913 -14.493 -12.772 1.00 55.75 99 LYS A CA 1
ATOM 761 C C . LYS A 1 99 ? 11.292 -14.963 -12.265 1.00 55.75 99 LYS A C 1
ATOM 763 O O . LYS A 1 99 ? 12.296 -14.634 -12.898 1.00 55.75 99 LYS A O 1
ATOM 768 N N . CYS A 1 100 ? 11.344 -15.677 -11.137 1.00 41.47 100 CYS A N 1
ATOM 769 C CA . CYS A 1 100 ? 12.556 -16.300 -10.593 1.00 41.47 100 CYS A CA 1
ATOM 770 C C . CYS A 1 100 ? 12.743 -17.739 -11.079 1.00 41.47 100 CYS A C 1
ATOM 772 O O . CYS A 1 100 ? 11.745 -18.490 -11.122 1.00 41.47 100 CYS A O 1
#

InterPro domains:
  IPR061502 Copia/RE1/RE2-like, N-terminal domain [PF14223] (25-99)

pLDDT: mean 89.85, std 11.02, range [41.09, 96.69]

Radius of gyration: 13.84 Å; Cα contacts (8 Å, |Δi|>4): 90; chains: 1; bounding box: 36×34×32 Å

Foldseek 3Di:
DPPCLLVPQAADDLPCCVPNVVSLLVVCVVVVLNCQLQVNDDQDDPVPVVSNVVSQVSLLVLLVSNCSSHDPVCNVQCPPVSSRNNSSNVSSCCVRVVVD

Solvent-accessible surface area (backbone atoms only — not comparable to full-atom values): 5776 Å² total; per-residue (Å²): 129,82,69,63,72,60,76,71,52,67,52,35,53,101,84,40,53,86,60,34,52,59,53,55,50,50,52,30,46,78,70,70,30,36,41,53,36,73,63,71,49,79,79,61,59,89,88,41,59,69,52,40,52,57,49,50,56,44,30,50,53,41,15,50,53,53,60,68,43,34,30,82,82,52,48,68,77,36,66,95,38,62,75,37,26,33,59,38,49,50,49,53,48,52,70,62,5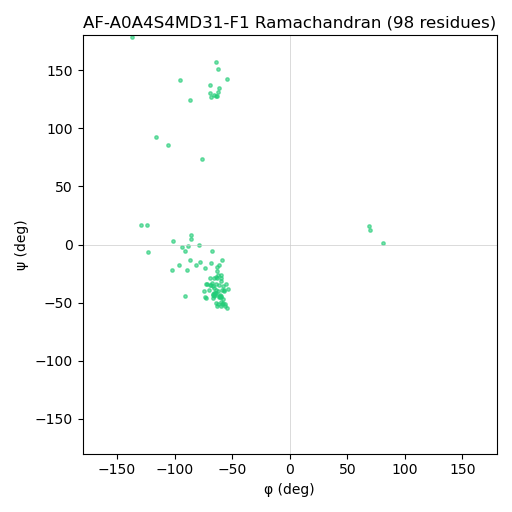7,70,75,108

Secondary structure (DSSP, 8-state):
---HHHHTSPPB-TT-HHHHHHHHHHHHHHTT-HHHHTT-SPPPPTT-HHHHHHHHHHHHHHHHHHHHTB-TTGGGGGTT-TT-HHHHHHHHHHHHHTT-

Organism: NCBI:txid2447956

Sequence (100 aa):
MSDSTLSNITPLSDHNFSTWKPEISALLRAKGLWRIVNGTAPSPKTADVDKVAAFQEKQDKAAGLLALSLSSAQRIHIQGIEDDPAKIWKKLEDVHMEKC

Mean predicted aligned error: 4.59 Å

Nearest PDB structures (foldseek):
  5ecf-assembly1_A  TM=3.875E-01  e=8.379E-01  Talaromyces marneffei PM1